Protein AF-A0A4Y8ZU10-F1 (afdb_monomer)

Solvent-accessible surface area (backbone atoms only — not comparable to full-atom values): 6124 Å² total; per-residue (Å²): 128,70,75,43,74,65,85,50,72,43,95,35,40,67,54,29,48,50,49,46,44,52,50,41,58,51,44,70,76,44,98,44,80,40,70,41,64,66,43,74,83,47,95,58,33,34,36,32,42,39,32,30,78,47,94,70,24,32,39,39,39,40,41,34,25,53,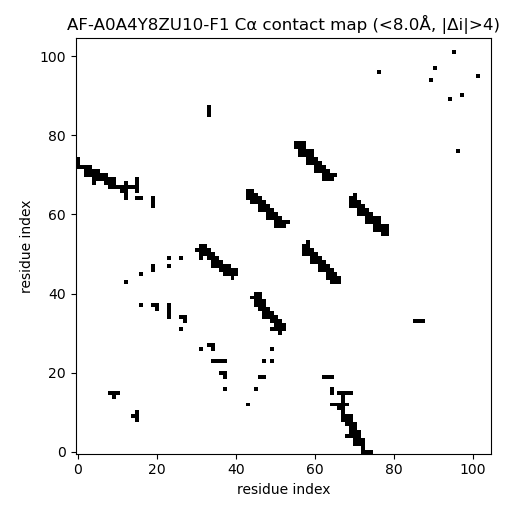37,29,37,38,28,32,39,68,51,77,47,74,62,57,102,84,64,78,79,93,46,86,66,37,69,81,75,69,50,62,82,79,42,85,71,76,74,75,137

Mean predicted aligned error: 8.64 Å

Radius of gyration: 14.02 Å; Cα contacts (8 Å, |Δi|>4): 178; chains: 1; bounding box: 38×26×36 Å

Organism: NCBI:txid2555898

Structure (mmCIF, N/CA/C/O backbone):
data_AF-A0A4Y8ZU10-F1
#
_entry.id   AF-A0A4Y8ZU10-F1
#
loop_
_atom_site.group_PDB
_atom_site.id
_atom_site.type_symbol
_atom_site.label_atom_id
_atom_site.label_alt_id
_atom_site.label_comp_id
_atom_site.label_asym_id
_atom_site.label_entity_id
_atom_site.label_seq_id
_atom_site.pdbx_PDB_ins_code
_atom_site.Cartn_x
_atom_site.Cartn_y
_atom_site.Cartn_z
_atom_site.occupancy
_atom_site.B_iso_or_equiv
_atom_site.auth_seq_id
_atom_site.auth_comp_id
_atom_site.auth_asym_id
_atom_site.auth_atom_id
_atom_site.pdbx_PDB_model_num
ATOM 1 N N . MET A 1 1 ? 3.852 13.232 -3.465 1.00 63.28 1 MET A N 1
ATOM 2 C CA . MET A 1 1 ? 2.393 13.367 -3.628 1.00 63.28 1 MET A CA 1
ATOM 3 C C . MET A 1 1 ? 1.761 13.111 -2.272 1.00 63.28 1 MET A C 1
ATOM 5 O O . MET A 1 1 ? 2.191 12.154 -1.622 1.00 63.28 1 MET A O 1
ATOM 9 N N . PRO A 1 2 ? 0.850 13.982 -1.812 1.00 80.06 2 PRO A N 1
ATOM 10 C CA . PRO A 1 2 ? 0.128 13.776 -0.560 1.00 80.06 2 PRO A CA 1
ATOM 11 C C . PRO A 1 2 ? -0.797 12.556 -0.661 1.00 80.06 2 PRO A C 1
ATOM 13 O O . PRO A 1 2 ? -1.109 12.106 -1.760 1.00 80.06 2 PRO A O 1
ATOM 16 N N . PHE A 1 3 ? -1.207 12.021 0.489 1.00 79.94 3 PHE A N 1
ATOM 17 C CA . PHE A 1 3 ? -2.305 11.060 0.553 1.00 79.94 3 PHE A CA 1
ATOM 18 C C . PHE A 1 3 ? -3.630 11.777 0.318 1.00 79.94 3 PHE A C 1
ATOM 20 O O . PHE A 1 3 ? -3.929 12.769 0.982 1.00 79.94 3 PHE A O 1
ATOM 27 N N . GLU A 1 4 ? -4.425 11.241 -0.594 1.00 87.12 4 GLU A N 1
ATOM 28 C CA . GLU A 1 4 ? -5.787 11.677 -0.854 1.00 87.12 4 GLU A CA 1
ATOM 29 C C . GLU A 1 4 ? -6.748 10.733 -0.130 1.00 87.12 4 GLU A C 1
ATOM 31 O O . GLU A 1 4 ? -6.591 9.508 -0.154 1.00 87.12 4 GLU A O 1
ATOM 36 N N . ALA A 1 5 ? -7.727 11.297 0.578 1.00 82.62 5 ALA A N 1
ATOM 37 C CA . ALA A 1 5 ? -8.745 10.497 1.243 1.00 82.62 5 ALA A CA 1
ATOM 38 C C . ALA A 1 5 ? -9.567 9.745 0.188 1.00 82.62 5 ALA A C 1
ATOM 40 O O . ALA A 1 5 ? -10.048 10.347 -0.767 1.00 82.62 5 ALA A O 1
ATOM 41 N N . SER A 1 6 ? -9.761 8.440 0.381 1.00 78.88 6 SER A N 1
ATOM 42 C CA . SER A 1 6 ? -10.517 7.603 -0.566 1.00 78.88 6 SER A CA 1
ATOM 43 C C . SER A 1 6 ? -12.034 7.836 -0.512 1.00 78.88 6 SER A C 1
ATOM 45 O O . SER A 1 6 ? -12.775 7.286 -1.318 1.00 78.88 6 SER A O 1
ATOM 47 N N . GLY A 1 7 ? -12.514 8.614 0.466 1.00 78.06 7 GLY A N 1
ATOM 48 C CA . GLY A 1 7 ? -13.935 8.716 0.807 1.00 78.06 7 GLY A CA 1
ATOM 49 C C . GLY A 1 7 ? -14.477 7.494 1.562 1.00 78.06 7 GLY A C 1
ATOM 50 O O . GLY A 1 7 ? -15.567 7.577 2.122 1.00 78.06 7 GLY A O 1
ATOM 51 N N . GLU A 1 8 ? -13.719 6.393 1.638 1.00 86.81 8 GLU A N 1
ATOM 52 C CA . GLU A 1 8 ? -14.062 5.200 2.414 1.00 86.81 8 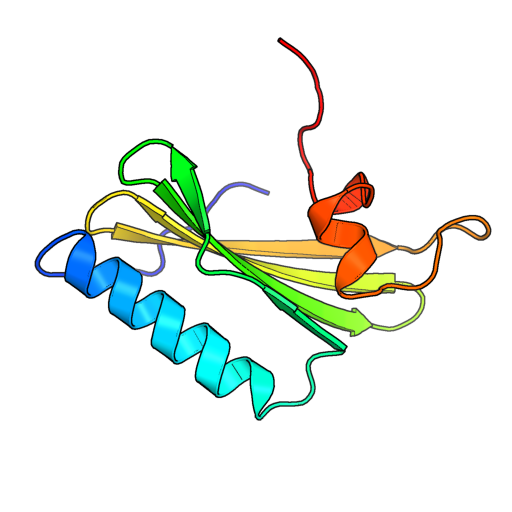GLU A CA 1
ATOM 53 C C . GLU A 1 8 ? -13.589 5.331 3.874 1.00 86.81 8 GLU A C 1
ATOM 55 O O . GLU A 1 8 ? -12.433 5.659 4.169 1.00 86.81 8 GLU A O 1
ATOM 60 N N . SER A 1 9 ? -14.494 5.019 4.803 1.00 90.19 9 SER A N 1
ATOM 61 C CA . SER A 1 9 ? -14.215 4.858 6.231 1.00 90.19 9 SER A CA 1
ATOM 62 C C . SER A 1 9 ? -14.802 3.545 6.733 1.00 90.19 9 SER A C 1
ATOM 64 O O . SER A 1 9 ? -15.886 3.144 6.306 1.00 90.19 9 SER A O 1
ATOM 66 N N . PHE A 1 10 ? -14.110 2.909 7.667 1.00 94.38 10 PHE A N 1
ATOM 67 C CA . PHE A 1 10 ? -14.468 1.610 8.223 1.00 94.38 10 PHE A CA 1
ATOM 68 C C . PHE A 1 10 ? -14.954 1.749 9.670 1.00 94.38 10 PHE A C 1
ATOM 70 O O . PHE A 1 10 ? -14.880 2.822 10.262 1.00 94.38 10 PHE A O 1
ATOM 77 N N . ALA A 1 11 ? -15.488 0.667 10.239 1.00 93.81 11 ALA A N 1
ATOM 78 C CA . ALA A 1 11 ? -15.948 0.666 11.629 1.00 93.81 11 ALA A CA 1
ATOM 79 C C . ALA A 1 11 ? -14.787 0.798 12.633 1.00 93.81 11 ALA A C 1
ATOM 81 O O . ALA A 1 11 ? -14.946 1.406 13.687 1.00 93.81 11 ALA A O 1
ATOM 82 N N . ASP A 1 12 ? -13.630 0.228 12.296 1.00 92.81 12 ASP A N 1
ATOM 83 C CA . ASP A 1 12 ? -12.415 0.247 13.102 1.00 92.81 12 ASP A CA 1
ATOM 84 C C . ASP A 1 12 ? -11.171 -0.015 12.227 1.00 92.81 12 ASP A C 1
ATOM 86 O O . ASP A 1 12 ? -11.249 -0.213 11.005 1.00 92.81 12 ASP A O 1
ATOM 90 N N . SER A 1 13 ? -9.997 -0.015 12.862 1.00 90.81 13 SER A N 1
ATOM 91 C CA . SER A 1 13 ? -8.720 -0.282 12.199 1.00 90.81 13 SER A CA 1
ATOM 92 C C . SER A 1 13 ? -8.587 -1.715 11.681 1.00 90.81 13 SER A C 1
ATOM 94 O O . SER A 1 13 ? -7.923 -1.936 10.665 1.00 90.81 13 SER A O 1
ATOM 96 N N . ALA A 1 14 ? -9.234 -2.694 12.320 1.00 93.31 14 ALA A N 1
ATOM 97 C CA . ALA A 1 14 ? -9.206 -4.084 11.880 1.00 93.31 14 ALA A CA 1
ATOM 98 C C . ALA A 1 14 ? -9.996 -4.262 10.576 1.00 93.31 14 ALA A C 1
ATOM 100 O O . ALA A 1 14 ? -9.517 -4.925 9.654 1.00 93.31 14 ALA A O 1
ATOM 101 N N . ALA A 1 15 ? -11.152 -3.610 10.456 1.00 95.44 15 ALA A N 1
ATOM 102 C CA . ALA A 1 15 ? -11.964 -3.579 9.248 1.00 95.44 15 ALA A CA 1
ATOM 103 C C . ALA A 1 15 ? -11.242 -2.861 8.096 1.00 95.44 15 ALA A C 1
ATOM 105 O O . ALA A 1 15 ? -11.213 -3.381 6.978 1.00 95.44 15 ALA A O 1
ATOM 106 N N . CYS A 1 16 ? -10.582 -1.727 8.366 1.00 95.31 16 CYS A N 1
ATOM 107 C CA . CYS A 1 16 ? -9.760 -1.058 7.354 1.00 95.31 16 CYS A CA 1
ATOM 108 C C . CYS A 1 16 ? -8.600 -1.963 6.902 1.00 95.31 16 CYS A C 1
ATOM 110 O O . CYS A 1 16 ? -8.381 -2.176 5.708 1.00 95.31 16 CYS A O 1
ATOM 112 N N . ARG A 1 17 ? -7.892 -2.598 7.842 1.00 94.44 17 ARG A N 1
ATOM 113 C CA . ARG A 1 17 ? -6.821 -3.548 7.514 1.00 94.44 17 ARG A CA 1
ATOM 114 C C . ARG A 1 17 ? -7.331 -4.728 6.684 1.00 94.44 17 ARG A C 1
ATOM 116 O O . ARG A 1 17 ? -6.661 -5.121 5.731 1.00 94.44 17 ARG A O 1
ATOM 123 N N . ALA A 1 18 ? -8.500 -5.280 7.005 1.00 95.19 18 ALA A N 1
ATOM 124 C CA . ALA A 1 18 ? -9.113 -6.352 6.225 1.00 95.19 18 ALA A CA 1
ATOM 125 C C . ALA A 1 18 ? -9.390 -5.913 4.776 1.00 95.19 18 ALA A C 1
ATOM 127 O O . ALA A 1 18 ? -9.124 -6.680 3.850 1.00 95.19 18 ALA A O 1
ATOM 128 N N . ARG A 1 19 ? -9.809 -4.657 4.557 1.00 95.56 19 ARG A N 1
ATOM 129 C CA . ARG A 1 19 ? -9.936 -4.089 3.207 1.00 95.56 19 ARG A CA 1
ATOM 130 C C . ARG A 1 19 ? -8.611 -4.123 2.448 1.00 95.56 19 ARG A C 1
ATOM 132 O O . ARG A 1 19 ? -8.601 -4.549 1.293 1.00 95.56 19 ARG A O 1
ATOM 139 N N . LEU A 1 20 ? -7.508 -3.721 3.084 1.00 94.50 20 LEU A N 1
ATOM 140 C CA . LEU A 1 20 ? -6.176 -3.771 2.468 1.00 94.50 20 LEU A CA 1
ATOM 141 C C . LEU A 1 20 ? -5.744 -5.206 2.132 1.00 94.50 20 LEU A C 1
ATOM 143 O O . LEU A 1 20 ? -5.176 -5.431 1.066 1.00 94.50 20 LEU A O 1
ATOM 147 N N . VAL A 1 21 ? -6.055 -6.187 2.991 1.00 94.69 21 VAL A N 1
ATOM 148 C CA . VAL A 1 21 ? -5.817 -7.615 2.694 1.00 94.69 21 VAL A CA 1
ATOM 149 C C . VAL A 1 21 ? -6.568 -8.031 1.428 1.00 94.69 21 VAL A C 1
ATOM 151 O O . VAL A 1 21 ? -5.981 -8.655 0.545 1.00 94.69 21 VAL A O 1
ATOM 154 N N . THR A 1 22 ? -7.846 -7.662 1.307 1.00 94.75 22 THR A N 1
ATOM 155 C CA . THR A 1 22 ? -8.643 -7.958 0.109 1.00 94.75 22 THR A CA 1
ATOM 156 C C . THR A 1 22 ? -8.074 -7.282 -1.137 1.00 94.75 22 THR A C 1
ATOM 158 O O . THR A 1 22 ? -8.009 -7.918 -2.185 1.00 94.75 22 THR A O 1
ATOM 161 N N . MET A 1 23 ? -7.628 -6.025 -1.036 1.00 94.19 23 MET A N 1
ATOM 162 C CA . MET A 1 23 ? -6.988 -5.314 -2.151 1.00 94.19 23 MET A CA 1
ATOM 163 C C . MET A 1 23 ? -5.714 -6.020 -2.619 1.00 94.19 23 MET A C 1
ATOM 165 O O . MET A 1 23 ? -5.543 -6.226 -3.815 1.00 94.19 23 MET A O 1
ATOM 169 N N . VAL A 1 24 ? -4.855 -6.453 -1.693 1.00 91.75 24 VAL A N 1
ATOM 170 C CA . VAL A 1 24 ? -3.636 -7.206 -2.025 1.00 91.75 24 VAL A CA 1
ATOM 171 C C . VAL A 1 24 ? -3.963 -8.540 -2.686 1.00 91.75 24 VAL A C 1
ATOM 173 O O . VAL A 1 24 ? -3.343 -8.896 -3.685 1.00 91.75 24 VAL A O 1
ATOM 176 N N . ALA A 1 25 ? -4.934 -9.284 -2.151 1.00 90.44 25 ALA A N 1
ATOM 177 C CA . ALA A 1 25 ? -5.342 -10.561 -2.728 1.00 90.44 25 ALA A CA 1
ATOM 178 C C . ALA A 1 25 ? -5.886 -10.394 -4.156 1.00 90.44 25 ALA A C 1
ATOM 180 O O . ALA A 1 25 ? -5.514 -11.167 -5.035 1.00 90.44 25 ALA A O 1
ATOM 181 N N . ALA A 1 26 ? -6.707 -9.365 -4.393 1.00 90.25 26 ALA A N 1
ATOM 182 C CA . ALA A 1 26 ? -7.215 -9.037 -5.721 1.00 90.25 26 ALA A CA 1
ATOM 183 C C . ALA A 1 26 ? -6.082 -8.625 -6.674 1.00 90.25 26 ALA A C 1
ATOM 185 O O . ALA A 1 26 ? -5.957 -9.197 -7.752 1.00 90.25 26 ALA A O 1
ATOM 186 N N . ALA A 1 27 ? -5.199 -7.719 -6.245 1.00 88.00 27 ALA A N 1
ATOM 187 C CA . ALA A 1 27 ? -4.093 -7.230 -7.062 1.00 88.00 27 ALA A CA 1
ATOM 188 C C . ALA A 1 27 ? -3.107 -8.344 -7.456 1.00 88.00 27 ALA A C 1
ATOM 190 O O . ALA A 1 27 ? -2.570 -8.327 -8.557 1.00 88.00 27 ALA A O 1
ATOM 191 N N . ARG A 1 28 ? -2.903 -9.360 -6.608 1.00 83.62 28 ARG A N 1
ATOM 192 C CA . ARG A 1 28 ? -2.092 -10.543 -6.958 1.00 83.62 28 ARG A CA 1
ATOM 193 C C . ARG A 1 28 ? -2.728 -11.437 -8.026 1.00 83.62 28 ARG A C 1
ATOM 195 O O . ARG A 1 28 ? -2.021 -12.223 -8.644 1.00 83.62 28 ARG A O 1
ATOM 202 N N . GLY A 1 29 ? -4.044 -11.349 -8.215 1.00 81.44 29 GLY A N 1
ATOM 203 C CA . GLY A 1 29 ? -4.758 -11.993 -9.319 1.00 81.44 29 GLY A CA 1
ATOM 204 C C . GLY A 1 29 ? -4.830 -11.136 -10.588 1.00 81.44 29 GLY A C 1
ATOM 205 O O . GLY A 1 29 ? -5.383 -11.588 -11.588 1.00 81.44 29 GLY A O 1
ATOM 206 N N . GLU A 1 30 ? -4.300 -9.911 -10.555 1.00 82.31 30 GLU A N 1
ATOM 207 C CA . GLU A 1 30 ? -4.283 -8.962 -11.670 1.00 82.31 30 GLU A CA 1
ATOM 208 C C . GLU A 1 30 ? -2.877 -8.824 -12.285 1.00 82.31 30 GLU A C 1
ATOM 210 O O . GLU A 1 30 ? -1.893 -9.360 -11.783 1.00 82.31 30 GLU A O 1
ATOM 215 N N . ALA A 1 31 ? -2.775 -8.064 -13.382 1.00 78.69 31 ALA A N 1
ATOM 216 C CA . ALA A 1 31 ? -1.515 -7.720 -14.044 1.00 78.69 31 ALA A CA 1
ATOM 217 C C . ALA A 1 31 ? -0.745 -6.623 -13.278 1.00 78.69 31 ALA A C 1
ATOM 219 O O . ALA A 1 31 ? -0.602 -5.496 -13.755 1.00 78.69 31 ALA A O 1
ATOM 220 N N . PHE A 1 32 ? -0.310 -6.927 -12.056 1.00 82.19 32 PHE A N 1
ATOM 221 C CA . PHE A 1 32 ? 0.696 -6.143 -11.343 1.00 82.19 32 PHE A CA 1
ATOM 222 C C . PHE A 1 32 ? 2.027 -6.884 -11.357 1.00 82.19 32 PHE A C 1
ATOM 224 O O . PHE A 1 32 ? 2.074 -8.077 -11.068 1.00 82.19 32 PHE A O 1
ATOM 231 N N . ASP A 1 33 ? 3.106 -6.160 -11.630 1.00 82.69 33 ASP A N 1
ATOM 232 C CA . ASP A 1 33 ? 4.467 -6.694 -11.558 1.00 82.69 33 ASP A CA 1
ATOM 233 C C . ASP A 1 33 ? 4.877 -6.948 -10.106 1.00 82.69 33 ASP A C 1
ATOM 235 O O . ASP A 1 33 ? 5.653 -7.860 -9.823 1.00 82.69 33 ASP A O 1
ATOM 239 N N . ALA A 1 34 ? 4.296 -6.190 -9.166 1.00 83.50 34 ALA A N 1
ATOM 240 C CA . ALA A 1 34 ? 4.419 -6.489 -7.751 1.00 83.50 34 ALA A CA 1
ATOM 241 C C . ALA A 1 34 ? 3.307 -5.935 -6.871 1.00 83.50 34 ALA A C 1
ATOM 243 O O . ALA A 1 34 ? 2.728 -4.878 -7.125 1.00 83.50 34 ALA A O 1
ATOM 244 N N . VAL A 1 35 ? 3.053 -6.649 -5.775 1.00 86.38 35 VAL A N 1
ATOM 245 C CA . VAL A 1 35 ? 2.050 -6.294 -4.771 1.00 86.38 35 VAL A CA 1
ATOM 246 C C . VAL A 1 35 ? 2.560 -6.632 -3.379 1.00 86.38 35 VAL A C 1
ATOM 248 O O . VAL A 1 35 ? 2.955 -7.767 -3.101 1.00 86.38 35 VAL A O 1
ATOM 251 N N . GLU A 1 36 ? 2.448 -5.669 -2.474 1.00 84.62 36 GLU A N 1
ATOM 252 C CA . GLU A 1 36 ? 3.044 -5.720 -1.151 1.00 84.62 36 GLU A CA 1
ATOM 253 C C . GLU A 1 36 ? 2.101 -5.356 -0.020 1.00 84.62 36 GLU A C 1
ATOM 255 O O . GLU A 1 36 ? 1.170 -4.568 -0.179 1.00 84.62 36 GLU A O 1
ATOM 260 N N . GLY A 1 37 ? 2.437 -5.866 1.164 1.00 85.31 37 GLY A N 1
ATOM 261 C CA . GLY A 1 37 ? 1.671 -5.664 2.381 1.00 85.31 37 GLY A CA 1
ATOM 262 C C . GLY A 1 37 ? 0.453 -6.588 2.476 1.00 85.31 37 GLY A C 1
ATOM 263 O O . GLY A 1 37 ? 0.399 -7.620 1.801 1.00 85.31 37 GLY A O 1
ATOM 264 N N . PRO A 1 38 ? -0.515 -6.254 3.344 1.00 89.25 38 PRO A N 1
ATOM 265 C CA . PRO A 1 38 ? -0.468 -5.126 4.275 1.00 89.25 38 PRO A CA 1
ATOM 266 C C . PRO A 1 38 ? 0.628 -5.283 5.332 1.00 89.25 38 PRO A C 1
ATOM 268 O O . PRO A 1 38 ? 0.740 -6.336 5.958 1.00 89.25 38 PRO A O 1
ATOM 271 N N . TYR A 1 39 ? 1.408 -4.227 5.553 1.00 84.94 39 TYR A N 1
ATOM 272 C CA . TYR A 1 39 ? 2.399 -4.146 6.627 1.00 84.94 39 TYR A CA 1
ATOM 273 C C . TYR A 1 39 ? 2.158 -2.912 7.495 1.00 84.94 39 TYR A C 1
ATOM 275 O O . TYR A 1 39 ? 1.671 -1.886 7.023 1.00 84.94 39 TYR A O 1
ATOM 283 N N . GLU A 1 40 ? 2.468 -3.032 8.781 1.00 83.31 40 GLU A N 1
ATOM 284 C CA . GLU A 1 40 ? 2.279 -1.973 9.769 1.00 83.31 40 GLU A CA 1
ATOM 285 C C . GLU A 1 40 ? 3.567 -1.154 9.890 1.00 83.31 40 GLU A C 1
ATOM 287 O O . GLU A 1 40 ? 4.628 -1.706 10.175 1.00 83.31 40 GLU A O 1
ATOM 292 N N . VAL A 1 41 ? 3.486 0.152 9.626 1.00 79.12 41 VAL A N 1
ATOM 293 C CA . VAL A 1 41 ? 4.638 1.072 9.708 1.00 79.12 41 VAL A CA 1
ATOM 294 C C . VAL A 1 41 ? 4.700 1.802 11.051 1.00 79.12 41 VAL A C 1
ATOM 296 O O . VAL A 1 41 ? 5.772 2.206 11.490 1.00 79.12 41 VAL A O 1
ATOM 299 N N . ALA A 1 42 ? 3.552 1.955 11.708 1.00 80.38 42 ALA A N 1
ATOM 300 C CA . ALA A 1 42 ? 3.382 2.436 13.073 1.00 80.38 42 ALA A CA 1
ATOM 301 C C . ALA A 1 42 ? 2.050 1.893 13.611 1.00 80.38 42 ALA A C 1
ATOM 303 O O . ALA A 1 42 ? 1.220 1.444 12.825 1.00 80.38 42 ALA A O 1
ATOM 304 N N . ALA A 1 43 ? 1.824 1.961 14.926 1.00 80.56 43 ALA A N 1
ATOM 305 C CA . ALA A 1 43 ? 0.594 1.457 15.540 1.00 80.56 43 ALA A CA 1
ATOM 306 C C . ALA A 1 43 ? -0.662 2.052 14.870 1.00 80.56 43 ALA A C 1
ATOM 308 O O . ALA A 1 43 ? -0.911 3.255 14.959 1.00 80.56 43 ALA A O 1
ATOM 309 N N . GLY A 1 44 ? -1.442 1.209 14.187 1.00 78.69 44 GLY A N 1
ATOM 310 C CA . GLY A 1 44 ? -2.647 1.631 13.460 1.00 78.69 44 GLY A CA 1
ATOM 311 C C . GLY A 1 44 ? -2.404 2.351 12.122 1.00 78.69 44 GLY A C 1
ATOM 312 O O . GLY A 1 44 ? -3.365 2.843 11.532 1.00 78.69 44 GLY A O 1
ATOM 313 N N . ASP A 1 45 ? -1.164 2.402 11.628 1.00 87.06 45 ASP A N 1
ATOM 314 C CA . ASP A 1 45 ? -0.795 2.846 10.277 1.00 87.06 45 ASP A CA 1
ATOM 315 C C . ASP A 1 45 ? -0.348 1.631 9.458 1.00 87.06 45 ASP A C 1
ATOM 317 O O . ASP A 1 45 ? 0.762 1.116 9.618 1.00 87.06 45 ASP A O 1
ATOM 321 N N . VAL A 1 46 ? -1.237 1.157 8.588 1.00 90.12 46 VAL A N 1
ATOM 322 C CA . VAL A 1 46 ? -1.029 -0.044 7.773 1.00 90.12 46 VAL A CA 1
ATOM 323 C C . VAL A 1 46 ? -1.072 0.326 6.303 1.00 90.12 46 VAL A C 1
ATOM 325 O O . VAL A 1 46 ? -1.971 1.049 5.872 1.00 90.12 46 VAL A O 1
ATOM 328 N N . ARG A 1 47 ? -0.125 -0.190 5.518 1.00 92.44 47 ARG A N 1
ATOM 329 C CA . ARG A 1 47 ? 0.037 0.187 4.111 1.00 92.44 47 ARG A CA 1
ATOM 330 C C . ARG A 1 47 ? 0.204 -1.006 3.1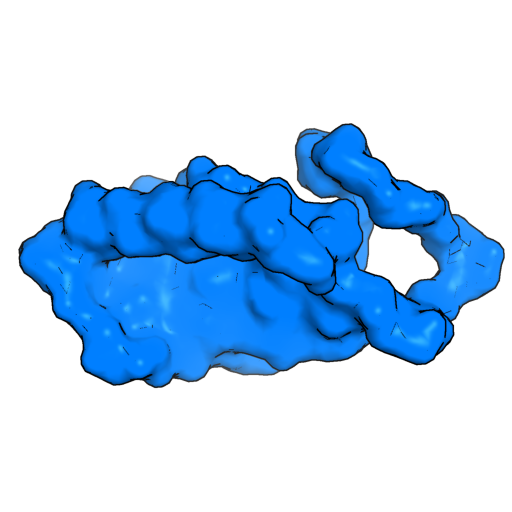90 1.00 92.44 47 ARG A C 1
ATOM 332 O O . ARG A 1 47 ? 0.675 -2.065 3.605 1.00 92.44 47 ARG A O 1
ATOM 339 N N . ILE A 1 48 ? -0.172 -0.801 1.934 1.00 91.56 48 ILE A N 1
ATOM 340 C CA . ILE A 1 48 ? 0.084 -1.705 0.811 1.00 91.56 48 ILE A CA 1
ATOM 341 C C . ILE A 1 48 ? 0.682 -0.910 -0.342 1.00 91.56 48 ILE A C 1
ATOM 343 O O . ILE A 1 48 ? 0.374 0.273 -0.503 1.00 91.56 48 ILE A O 1
ATOM 347 N N . HIS A 1 49 ? 1.490 -1.578 -1.157 1.00 90.19 49 HIS A N 1
ATOM 348 C CA . HIS A 1 49 ? 2.027 -1.022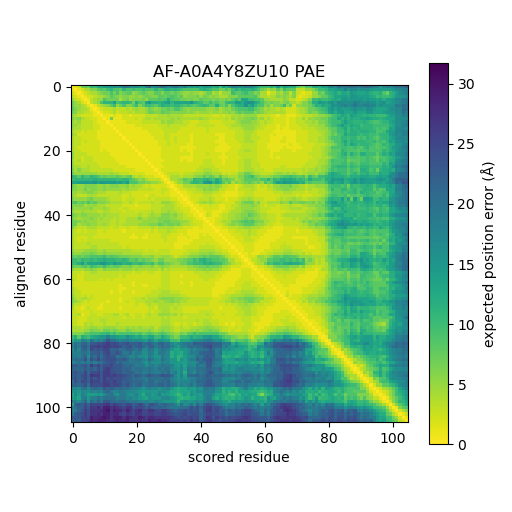 -2.394 1.00 90.19 49 HIS A CA 1
ATOM 349 C C . HIS A 1 49 ? 1.688 -1.943 -3.553 1.00 90.19 49 HIS A C 1
ATOM 351 O O . HIS A 1 49 ? 1.746 -3.162 -3.432 1.00 90.19 49 HIS A O 1
ATOM 357 N N . MET A 1 50 ? 1.317 -1.356 -4.677 1.00 90.50 50 MET A N 1
ATOM 358 C CA . MET A 1 50 ? 1.031 -2.062 -5.914 1.00 90.50 50 MET A CA 1
ATOM 359 C C . MET A 1 50 ? 1.810 -1.379 -7.027 1.00 90.50 50 MET A C 1
ATOM 361 O O . MET A 1 50 ? 1.713 -0.160 -7.190 1.00 90.50 50 MET A O 1
ATOM 365 N N . VAL A 1 51 ? 2.589 -2.153 -7.770 1.00 87.94 51 VAL A N 1
ATOM 366 C CA . VAL A 1 51 ? 3.526 -1.659 -8.775 1.00 87.94 51 VAL A CA 1
ATOM 367 C C . VAL A 1 51 ? 3.192 -2.279 -10.121 1.00 87.94 51 VAL A C 1
ATOM 369 O O . VAL A 1 51 ? 2.984 -3.489 -10.220 1.00 87.94 51 VAL A O 1
ATOM 372 N N . ARG A 1 52 ? 3.125 -1.434 -11.149 1.00 87.75 52 ARG A N 1
ATOM 373 C CA . ARG A 1 52 ? 3.031 -1.840 -12.553 1.00 87.75 52 ARG A CA 1
ATOM 374 C C . ARG A 1 52 ? 4.185 -1.231 -13.334 1.00 87.75 52 ARG A C 1
ATOM 376 O O . ARG A 1 52 ? 4.462 -0.050 -13.151 1.00 87.75 52 ARG A O 1
ATOM 383 N N . ALA A 1 53 ? 4.829 -1.989 -14.203 1.00 83.19 53 ALA A N 1
ATOM 384 C CA . ALA A 1 53 ? 5.753 -1.475 -15.194 1.00 83.19 53 ALA A CA 1
ATOM 385 C C . ALA A 1 53 ? 4.972 -0.603 -16.189 1.00 83.19 53 ALA A C 1
ATOM 387 O O . ALA A 1 53 ? 3.932 -0.999 -16.717 1.00 83.19 53 ALA A O 1
ATOM 388 N N . GLU A 1 54 ? 5.454 0.615 -16.424 1.00 81.44 54 GLU A N 1
ATOM 389 C CA . GLU A 1 54 ? 4.843 1.565 -17.352 1.00 81.44 54 GLU A CA 1
ATOM 390 C C . GLU A 1 54 ? 5.947 2.289 -18.130 1.00 81.44 54 GLU A C 1
ATOM 392 O O . GLU A 1 54 ? 6.702 3.091 -17.577 1.00 81.44 54 GLU A O 1
ATOM 397 N N . GLY A 1 55 ? 6.051 1.999 -19.430 1.00 82.62 55 GLY A N 1
ATOM 398 C CA . GLY A 1 55 ? 7.082 2.576 -20.293 1.00 82.62 55 GLY A CA 1
ATOM 399 C C . GLY A 1 55 ? 8.497 2.268 -19.793 1.00 82.62 55 GLY A C 1
ATOM 400 O O . GLY A 1 55 ? 8.864 1.108 -19.648 1.00 82.62 55 GLY A O 1
ATOM 401 N N . ALA A 1 56 ? 9.283 3.318 -19.538 1.00 77.81 56 ALA A N 1
ATOM 402 C CA . ALA A 1 56 ? 10.653 3.231 -19.017 1.00 77.81 56 ALA A CA 1
ATOM 403 C C . ALA A 1 56 ? 10.716 3.259 -17.474 1.00 77.81 56 ALA A C 1
ATOM 405 O O . ALA A 1 56 ? 11.710 3.684 -16.891 1.00 77.81 56 ALA A O 1
ATOM 406 N N . GLY A 1 57 ? 9.634 2.902 -16.788 1.00 84.38 57 GLY A N 1
ATOM 407 C CA . GLY A 1 57 ? 9.541 3.049 -15.345 1.00 84.38 57 GLY A CA 1
ATOM 408 C C . GLY A 1 57 ? 8.445 2.207 -14.715 1.00 84.38 57 GLY A C 1
ATOM 409 O O . GLY A 1 57 ? 8.015 1.190 -15.252 1.00 84.38 57 GLY A O 1
ATOM 410 N N . HIS A 1 58 ? 7.976 2.667 -13.563 1.00 85.94 58 HIS A N 1
ATOM 411 C CA . HIS A 1 58 ? 6.958 2.023 -12.758 1.00 85.94 58 HIS A CA 1
ATOM 412 C C . HIS A 1 58 ? 5.873 3.016 -12.356 1.00 85.94 58 HIS A C 1
ATOM 414 O O . HIS A 1 58 ? 6.155 4.135 -11.924 1.00 85.94 58 HIS A O 1
ATOM 420 N N . ARG A 1 59 ? 4.621 2.578 -12.408 1.00 88.44 59 ARG A N 1
ATOM 421 C CA . ARG A 1 59 ? 3.501 3.208 -11.725 1.00 88.44 59 ARG A CA 1
ATOM 422 C C . ARG A 1 59 ? 3.309 2.546 -10.373 1.00 88.44 59 ARG A C 1
ATOM 424 O O . ARG A 1 59 ? 3.039 1.351 -10.290 1.00 88.44 59 ARG A O 1
ATOM 431 N N . ILE A 1 60 ? 3.407 3.339 -9.314 1.00 88.62 60 ILE A N 1
ATOM 432 C CA . ILE A 1 60 ? 3.273 2.873 -7.937 1.00 88.62 60 ILE A CA 1
ATOM 433 C C . ILE A 1 60 ? 1.977 3.435 -7.365 1.00 88.62 60 ILE A C 1
ATOM 435 O O . ILE A 1 60 ? 1.671 4.626 -7.489 1.00 88.62 60 ILE A O 1
ATOM 439 N N . THR A 1 61 ? 1.196 2.563 -6.745 1.00 91.19 61 THR A N 1
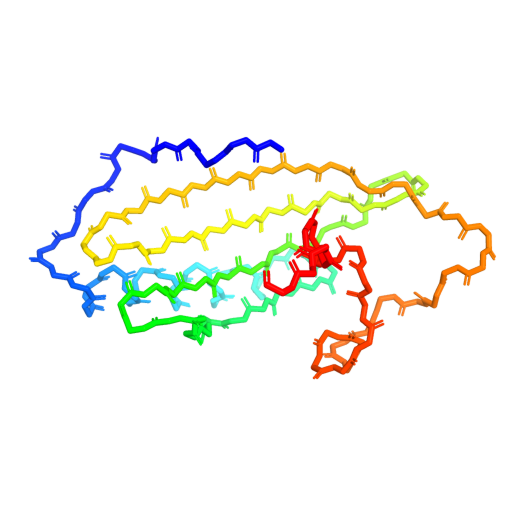ATOM 440 C CA . THR A 1 61 ? -0.015 2.910 -6.006 1.00 91.19 61 THR A CA 1
ATOM 441 C C . THR A 1 61 ? 0.159 2.459 -4.569 1.00 91.19 61 THR A C 1
ATOM 443 O O . THR A 1 61 ? 0.351 1.275 -4.310 1.00 91.19 61 THR A O 1
ATOM 446 N N . GLU A 1 62 ? 0.072 3.398 -3.635 1.00 92.19 62 GLU A N 1
ATOM 447 C CA . GLU A 1 62 ? 0.102 3.128 -2.200 1.00 92.19 62 GLU A CA 1
ATOM 448 C C . GLU A 1 62 ? -1.296 3.362 -1.631 1.00 92.19 62 GLU A C 1
ATOM 450 O O . GLU A 1 62 ? -1.913 4.398 -1.893 1.00 92.19 62 GLU A O 1
ATOM 455 N N . GLN A 1 63 ? -1.792 2.407 -0.848 1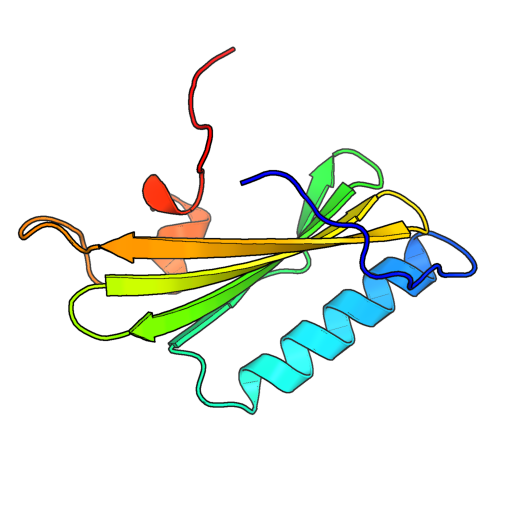.00 94.31 63 GLN A N 1
ATOM 456 C CA . GLN A 1 63 ? -3.007 2.574 -0.049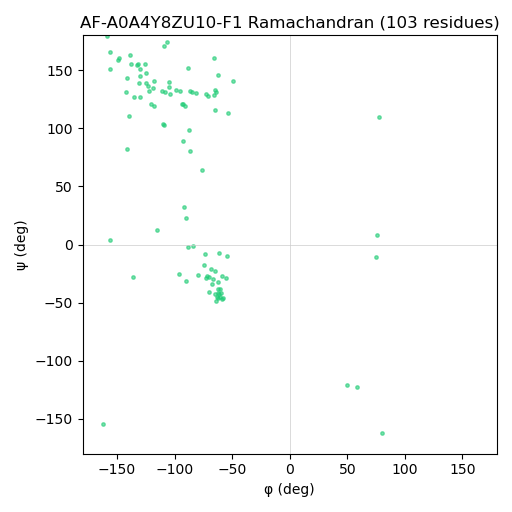 1.00 94.31 63 GLN A CA 1
ATOM 457 C C . GLN A 1 63 ? -2.644 2.435 1.425 1.00 94.31 63 GLN A C 1
ATOM 459 O O . GLN A 1 63 ? -1.817 1.602 1.799 1.00 94.31 63 GLN A O 1
ATOM 464 N N . ARG A 1 64 ? -3.264 3.263 2.260 1.00 93.56 64 ARG A N 1
ATOM 465 C CA . ARG A 1 64 ? -2.973 3.401 3.682 1.00 93.56 64 ARG A CA 1
ATOM 466 C C . ARG A 1 64 ? -4.259 3.435 4.481 1.00 93.56 64 ARG A C 1
ATOM 468 O O . ARG A 1 64 ? -5.108 4.299 4.261 1.00 93.56 64 ARG A O 1
ATOM 475 N N . CYS A 1 65 ? -4.329 2.556 5.466 1.00 94.25 65 CYS A N 1
ATOM 476 C CA . CYS A 1 65 ? -5.245 2.676 6.583 1.00 94.25 65 CYS A CA 1
ATOM 477 C C . CYS A 1 65 ? -4.552 3.430 7.708 1.00 94.25 65 CYS A C 1
ATOM 479 O O . CYS A 1 65 ? -3.528 2.973 8.216 1.00 94.25 65 CYS A O 1
ATOM 481 N N . LEU A 1 66 ? -5.118 4.570 8.092 1.00 91.38 66 LEU A N 1
ATOM 482 C CA . LEU A 1 66 ? -4.778 5.254 9.332 1.00 91.38 66 LEU A CA 1
ATOM 483 C C . LEU A 1 66 ? -5.974 5.124 10.270 1.00 91.38 66 LEU A C 1
ATOM 485 O O . LEU A 1 66 ? -6.996 5.784 10.071 1.00 91.38 66 LEU A O 1
ATOM 489 N N . ALA A 1 67 ? -5.840 4.234 11.252 1.00 89.38 67 ALA A N 1
ATOM 490 C CA . ALA A 1 67 ? -6.954 3.714 12.030 1.00 89.38 67 ALA A CA 1
ATOM 491 C C . ALA A 1 67 ? -8.083 3.225 11.097 1.00 89.38 67 ALA A C 1
ATOM 493 O O . ALA A 1 67 ? -7.851 2.356 10.256 1.00 89.38 67 ALA A O 1
ATOM 494 N N . GLU A 1 68 ? -9.287 3.774 11.215 1.00 92.56 68 GLU A N 1
ATOM 495 C CA . GLU A 1 68 ? -10.457 3.399 10.424 1.00 92.56 68 GLU A CA 1
ATOM 496 C C . GLU A 1 68 ? -10.555 4.083 9.047 1.00 92.56 68 GLU A C 1
ATOM 498 O O . GLU A 1 68 ? -11.505 3.837 8.302 1.00 92.56 68 GLU A O 1
ATOM 503 N N . LYS A 1 69 ? -9.610 4.959 8.687 1.00 94.38 69 LYS A N 1
ATOM 504 C CA . LYS A 1 69 ? -9.687 5.781 7.468 1.00 94.38 69 LYS A CA 1
ATOM 505 C C . LYS A 1 69 ? -8.769 5.262 6.374 1.00 94.38 69 LYS A C 1
ATOM 507 O O . LYS A 1 69 ? -7.568 5.115 6.598 1.00 94.38 69 LYS A O 1
ATOM 512 N N . LEU A 1 70 ? -9.316 5.084 5.172 1.00 95.12 70 LEU A N 1
ATOM 513 C CA . LEU A 1 70 ? -8.547 4.708 3.991 1.00 95.12 70 LEU A CA 1
ATOM 514 C C . LEU A 1 70 ? -8.165 5.942 3.169 1.00 95.12 70 LEU A C 1
ATOM 516 O O . LEU A 1 70 ? -8.988 6.797 2.832 1.00 95.12 70 LEU A O 1
ATOM 520 N N . SER A 1 71 ? -6.898 6.004 2.800 1.00 94.19 71 SER A N 1
ATOM 521 C CA . SER A 1 71 ? -6.342 7.019 1.912 1.00 94.19 71 SER A CA 1
ATOM 522 C C . SER A 1 71 ? -5.375 6.371 0.937 1.00 94.19 71 SER A C 1
ATOM 524 O O . SER A 1 71 ? -4.805 5.322 1.231 1.00 94.19 71 SER A O 1
ATOM 526 N N . GLY A 1 72 ? -5.168 7.000 -0.211 1.00 93.00 72 GLY A N 1
ATOM 527 C CA . GLY A 1 72 ? -4.263 6.491 -1.228 1.00 93.00 72 GLY A CA 1
ATOM 528 C C . GLY A 1 72 ? -3.439 7.593 -1.860 1.00 93.00 72 GLY A C 1
ATOM 529 O O . GLY A 1 72 ? -3.752 8.776 -1.755 1.00 93.00 72 GLY A O 1
ATOM 530 N N . ARG A 1 73 ? -2.362 7.203 -2.526 1.00 92.50 73 ARG A N 1
ATOM 531 C CA . ARG A 1 73 ? -1.625 8.076 -3.435 1.00 92.50 73 ARG A CA 1
ATOM 532 C C . ARG A 1 73 ? -1.004 7.251 -4.541 1.00 92.50 73 ARG A C 1
ATOM 534 O O . ARG A 1 73 ? -0.789 6.049 -4.400 1.00 92.50 73 ARG A O 1
ATOM 541 N N . SER A 1 74 ? -0.685 7.911 -5.642 1.00 89.44 74 SER A N 1
ATOM 542 C CA . SER A 1 74 ? -0.039 7.256 -6.767 1.00 89.44 74 SER A CA 1
ATOM 543 C C . SER A 1 74 ? 0.999 8.170 -7.400 1.00 89.44 74 SER A C 1
ATOM 545 O O . SER A 1 74 ? 0.835 9.392 -7.439 1.00 89.44 74 SER A O 1
ATOM 547 N N . TRP A 1 75 ? 2.105 7.586 -7.842 1.00 88.38 75 TRP A N 1
ATOM 548 C CA . TRP A 1 75 ? 3.184 8.296 -8.515 1.00 88.38 75 TRP A CA 1
ATOM 549 C C . TRP A 1 75 ? 3.857 7.388 -9.537 1.00 88.38 75 TRP A C 1
ATOM 551 O O . TRP A 1 75 ? 3.730 6.167 -9.478 1.00 88.38 75 TRP A O 1
ATOM 561 N N . SER A 1 76 ? 4.567 8.002 -10.476 1.00 87.19 76 SER A N 1
ATOM 562 C CA . SER A 1 76 ? 5.404 7.285 -11.432 1.00 87.19 76 SER A CA 1
ATOM 563 C C . SER A 1 76 ? 6.874 7.452 -11.040 1.00 87.19 76 SER A C 1
ATOM 565 O O . SER A 1 76 ? 7.275 8.532 -10.597 1.00 87.19 76 SER A O 1
ATOM 567 N N . HIS A 1 77 ? 7.653 6.382 -11.166 1.00 81.81 77 HIS A N 1
ATOM 568 C CA . HIS A 1 77 ? 9.103 6.341 -10.971 1.00 81.81 77 HIS A CA 1
ATOM 569 C C . HIS A 1 77 ? 9.750 5.946 -12.296 1.00 81.81 77 HIS A C 1
ATOM 571 O O . HIS A 1 77 ? 9.437 4.882 -12.814 1.00 81.81 77 HIS A O 1
ATOM 577 N N . ALA A 1 78 ? 10.596 6.797 -12.871 1.00 81.50 78 ALA A N 1
ATOM 578 C CA . ALA A 1 78 ? 11.356 6.437 -14.067 1.00 81.50 78 ALA A CA 1
ATOM 579 C C . ALA A 1 78 ? 12.585 5.628 -13.642 1.00 81.50 78 ALA A C 1
ATOM 581 O O . ALA A 1 78 ? 13.298 6.072 -12.744 1.00 81.50 78 ALA A O 1
ATOM 582 N N . MET A 1 79 ? 12.818 4.477 -14.277 1.00 70.56 79 MET A N 1
ATOM 583 C CA . MET A 1 79 ? 14.027 3.696 -14.028 1.00 70.56 79 MET A CA 1
ATOM 584 C C . MET A 1 79 ? 15.220 4.440 -14.626 1.00 70.56 79 MET A C 1
ATOM 586 O O . MET A 1 79 ? 15.188 4.830 -15.794 1.00 70.56 79 MET A O 1
ATOM 590 N N . GLN A 1 80 ? 16.260 4.658 -13.827 1.00 68.81 80 GLN A N 1
ATOM 591 C CA . GLN A 1 80 ? 17.572 5.068 -14.332 1.00 68.81 80 GLN A CA 1
ATOM 592 C C . GLN A 1 80 ? 18.404 3.817 -14.667 1.00 68.81 80 GLN A C 1
ATOM 594 O O . GLN A 1 80 ? 18.194 2.768 -14.060 1.00 68.81 80 GLN A O 1
ATOM 599 N N . ASP A 1 81 ? 19.339 3.921 -15.622 1.00 57.19 81 ASP A N 1
ATOM 600 C CA . ASP A 1 81 ? 20.092 2.801 -16.233 1.00 57.19 81 ASP A CA 1
ATOM 601 C C . ASP A 1 81 ? 20.847 1.868 -15.247 1.00 57.19 81 ASP A C 1
ATOM 603 O O . ASP A 1 81 ? 21.318 0.806 -15.649 1.00 57.19 81 ASP A O 1
ATOM 607 N N . GLU A 1 82 ? 20.950 2.219 -13.960 1.00 57.38 82 GLU A N 1
ATOM 608 C CA . GLU A 1 82 ? 21.641 1.441 -12.915 1.00 57.38 82 GLU A CA 1
ATOM 609 C C . GLU A 1 82 ? 20.718 0.912 -11.796 1.00 57.38 82 GLU A C 1
ATOM 611 O O . GLU A 1 82 ? 21.199 0.451 -10.758 1.00 57.38 82 GLU A O 1
ATOM 616 N N . GLU A 1 83 ? 19.392 0.957 -11.958 1.00 57.16 83 GLU A N 1
ATOM 617 C CA . GLU A 1 83 ? 18.482 0.444 -10.927 1.00 57.16 83 GLU A CA 1
ATOM 618 C C . GLU A 1 83 ? 18.259 -1.075 -11.050 1.00 57.16 83 GLU A C 1
ATOM 620 O O . GLU A 1 83 ? 17.965 -1.573 -12.139 1.00 57.16 83 GLU A O 1
ATOM 625 N N . PRO A 1 84 ? 18.376 -1.838 -9.943 1.00 52.91 84 PRO A N 1
ATOM 626 C CA . PRO A 1 84 ? 18.155 -3.278 -9.973 1.00 52.91 84 PRO A CA 1
ATOM 627 C C . PRO A 1 84 ? 16.715 -3.596 -10.388 1.00 52.91 84 PRO A C 1
ATOM 629 O O . PRO A 1 84 ? 15.783 -2.876 -10.016 1.00 52.91 84 PRO A O 1
ATOM 632 N N . GLU A 1 85 ? 16.535 -4.705 -11.115 1.00 52.78 85 GLU A N 1
ATOM 633 C CA . GLU A 1 85 ? 15.208 -5.229 -11.448 1.00 52.78 85 GLU A CA 1
ATOM 634 C C . GLU A 1 85 ? 14.324 -5.317 -10.195 1.00 52.78 85 GLU A C 1
ATOM 636 O O . GLU A 1 85 ? 14.769 -5.662 -9.090 1.00 52.78 85 GLU A O 1
ATOM 641 N N . PHE A 1 86 ? 13.045 -4.979 -10.366 1.00 49.81 86 PHE A N 1
ATOM 642 C CA . PHE A 1 86 ? 12.077 -5.075 -9.287 1.00 49.81 86 PHE A CA 1
ATOM 643 C C . PHE A 1 86 ? 11.907 -6.542 -8.886 1.00 49.81 86 PHE 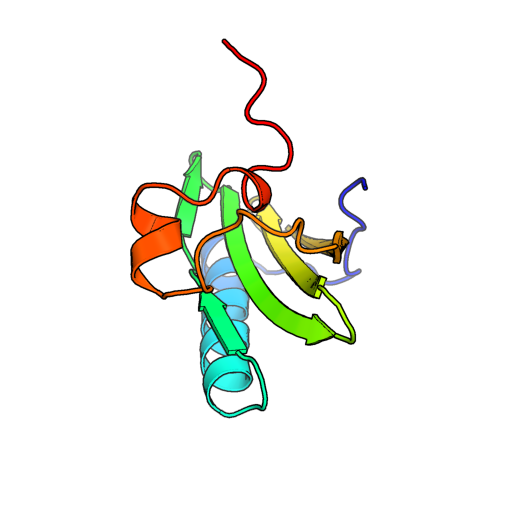A C 1
ATOM 645 O O . PHE A 1 86 ? 11.392 -7.346 -9.659 1.00 49.81 86 PHE A O 1
ATOM 652 N N . THR A 1 87 ? 12.286 -6.897 -7.659 1.00 52.88 87 THR A N 1
ATOM 653 C CA . THR A 1 87 ? 11.996 -8.218 -7.093 1.00 52.88 87 THR A CA 1
ATOM 654 C C . THR A 1 87 ? 11.277 -8.075 -5.759 1.00 52.88 87 THR A C 1
ATOM 656 O O . THR A 1 87 ? 11.430 -7.077 -5.054 1.00 52.88 87 THR A O 1
ATOM 659 N N . VAL A 1 88 ? 10.518 -9.106 -5.383 1.00 45.34 88 VAL A N 1
ATOM 660 C CA . VAL A 1 88 ? 9.842 -9.203 -4.077 1.00 45.34 88 VAL A CA 1
ATOM 661 C C 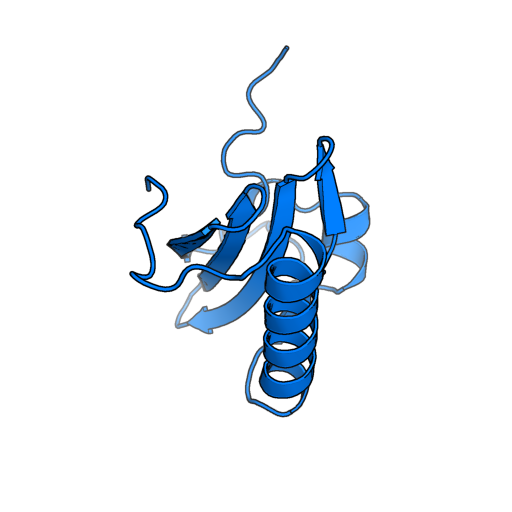. VAL A 1 88 ? 10.838 -9.052 -2.910 1.00 45.34 88 VAL A C 1
ATOM 663 O O . VAL A 1 88 ? 10.485 -8.537 -1.851 1.00 45.34 88 VAL A O 1
ATOM 666 N N . GLU A 1 89 ? 12.104 -9.437 -3.100 1.00 43.28 89 GLU A N 1
ATOM 667 C CA . GLU A 1 89 ? 13.169 -9.269 -2.103 1.00 43.28 89 GLU A CA 1
ATOM 668 C C . GLU A 1 89 ? 13.743 -7.843 -2.050 1.00 43.28 89 GLU A C 1
ATOM 670 O O . GLU A 1 89 ? 14.189 -7.404 -0.983 1.00 43.28 89 GLU A O 1
ATOM 675 N N . SER A 1 90 ? 13.679 -7.081 -3.151 1.00 50.91 90 SER A N 1
ATOM 676 C CA . SER A 1 90 ? 14.174 -5.699 -3.223 1.00 50.91 90 SER A CA 1
ATOM 677 C C . SER A 1 90 ? 13.476 -4.794 -2.201 1.00 50.91 90 SER A C 1
ATOM 679 O O . SER A 1 90 ? 14.082 -3.853 -1.694 1.00 50.91 90 SER A O 1
ATOM 681 N N . VAL A 1 91 ? 12.243 -5.098 -1.803 1.00 50.09 91 VAL A N 1
ATOM 682 C CA . VAL A 1 91 ? 11.474 -4.243 -0.890 1.00 50.09 91 VAL A CA 1
ATOM 683 C C . VAL A 1 91 ? 11.682 -4.576 0.583 1.00 50.09 91 VAL A C 1
ATOM 685 O O . VAL A 1 91 ? 11.718 -3.681 1.429 1.00 50.09 91 VAL A O 1
ATOM 688 N N . ALA A 1 92 ? 11.930 -5.846 0.898 1.00 46.34 92 ALA A N 1
ATOM 689 C CA . ALA A 1 92 ? 12.248 -6.252 2.261 1.00 46.34 92 ALA A CA 1
ATOM 690 C C . ALA A 1 92 ? 13.575 -5.647 2.755 1.00 46.34 92 ALA A C 1
ATOM 692 O O . ALA A 1 92 ? 13.784 -5.545 3.966 1.00 46.34 92 ALA A O 1
ATOM 693 N N . ARG A 1 93 ? 14.486 -5.256 1.847 1.00 46.44 93 ARG A N 1
ATOM 694 C CA . ARG A 1 93 ? 15.826 -4.796 2.239 1.00 46.44 93 ARG A CA 1
ATOM 695 C C . ARG A 1 93 ? 16.375 -3.550 1.546 1.00 46.44 93 ARG A C 1
ATOM 697 O O . ARG A 1 93 ? 17.216 -2.906 2.176 1.00 46.44 93 ARG A O 1
ATOM 704 N N . SER A 1 94 ? 16.011 -3.180 0.310 1.00 51.56 94 SER A N 1
ATOM 705 C CA . SER A 1 94 ? 16.943 -2.324 -0.458 1.00 51.56 94 SER A CA 1
ATOM 706 C C . SER A 1 94 ? 16.407 -1.426 -1.584 1.00 51.56 94 SER A C 1
ATOM 708 O O . SER A 1 94 ? 17.239 -0.768 -2.187 1.00 51.56 94 SER A O 1
ATOM 710 N N . ALA A 1 95 ? 15.105 -1.313 -1.870 1.00 55.59 95 ALA A N 1
ATOM 711 C CA . ALA A 1 95 ? 14.585 -0.438 -2.936 1.00 55.59 95 ALA A CA 1
ATOM 712 C C . ALA A 1 95 ? 14.325 0.997 -2.417 1.00 55.59 95 ALA A C 1
ATOM 714 O O . ALA A 1 95 ? 13.286 1.245 -1.794 1.00 55.59 95 ALA A O 1
ATOM 715 N N . PRO A 1 96 ? 15.233 1.973 -2.636 1.00 57.09 96 PRO A N 1
ATOM 716 C CA . PRO A 1 96 ? 15.142 3.291 -2.008 1.00 57.09 96 PRO A CA 1
ATOM 717 C C . PRO A 1 96 ? 14.003 4.132 -2.594 1.00 57.09 96 PRO A C 1
ATOM 719 O O . PRO A 1 96 ? 13.423 4.952 -1.898 1.00 57.09 96 PRO A O 1
ATOM 722 N N . TRP A 1 97 ? 13.620 3.885 -3.846 1.00 55.59 97 TRP A N 1
ATOM 723 C CA . TRP A 1 97 ? 12.565 4.614 -4.551 1.00 55.59 97 TRP A CA 1
ATOM 724 C C . TRP A 1 97 ? 11.135 4.255 -4.105 1.00 55.59 97 TRP A C 1
ATOM 726 O O . TRP A 1 97 ? 10.208 5.034 -4.337 1.00 55.59 97 TRP A O 1
ATOM 736 N N . LEU A 1 98 ? 10.934 3.118 -3.421 1.00 55.19 98 LEU A N 1
ATOM 737 C CA . LEU A 1 98 ? 9.672 2.824 -2.720 1.00 55.19 98 LEU A CA 1
ATOM 738 C C . LEU A 1 98 ? 9.531 3.674 -1.454 1.00 55.19 98 LEU A C 1
ATOM 740 O O . LEU A 1 98 ? 8.427 4.046 -1.059 1.00 55.19 98 LEU A O 1
ATOM 744 N N . LYS A 1 99 ? 10.658 4.049 -0.843 1.00 56.88 99 LYS A N 1
ATOM 745 C CA . LYS A 1 99 ? 10.716 4.996 0.267 1.00 56.88 99 LYS A CA 1
ATOM 746 C C . LYS A 1 99 ? 10.792 6.407 -0.307 1.00 56.88 99 LYS A C 1
ATOM 748 O O . LYS A 1 99 ? 11.855 7.011 -0.357 1.00 56.88 99 LYS A O 1
ATOM 753 N N . LYS A 1 100 ? 9.656 6.971 -0.724 1.00 51.34 100 LYS A N 1
ATOM 754 C CA . LYS A 1 100 ? 9.640 8.355 -1.234 1.00 51.34 100 LYS A CA 1
ATOM 755 C C . LYS A 1 100 ? 10.084 9.419 -0.206 1.00 51.34 100 LYS A C 1
ATOM 757 O O . LYS A 1 100 ? 10.328 10.546 -0.603 1.00 51.34 100 LYS A O 1
ATOM 762 N N . ASP A 1 101 ? 10.294 9.056 1.058 1.00 43.34 101 ASP A N 1
ATOM 763 C CA . ASP A 1 101 ? 11.033 9.867 2.027 1.00 43.34 101 ASP A CA 1
ATOM 764 C C . ASP A 1 101 ? 11.892 8.945 2.904 1.00 43.34 101 ASP A C 1
ATOM 766 O O . ASP A 1 101 ? 11.509 8.517 3.990 1.00 43.34 101 ASP A O 1
ATOM 770 N N . GLY A 1 102 ? 13.056 8.582 2.371 1.00 41.00 102 GLY A N 1
ATOM 771 C CA . GLY A 1 102 ? 14.216 8.140 3.142 1.00 41.00 102 GLY A CA 1
ATOM 772 C C . GLY A 1 102 ? 15.149 9.303 3.499 1.00 41.00 102 GLY A C 1
ATOM 773 O O . GLY A 1 102 ? 16.354 9.089 3.538 1.00 41.00 102 GLY A O 1
ATOM 774 N N . ALA A 1 103 ? 14.613 10.510 3.707 1.00 34.41 103 ALA A N 1
ATOM 775 C CA . ALA A 1 103 ? 15.286 11.576 4.449 1.00 34.41 103 ALA A CA 1
ATOM 776 C C . ALA A 1 103 ? 14.814 11.443 5.907 1.00 34.41 103 ALA A C 1
ATOM 778 O O . ALA A 1 103 ? 13.661 11.717 6.216 1.00 34.41 103 ALA A O 1
ATOM 779 N N . GLU A 1 104 ? 15.535 10.648 6.693 1.00 35.56 104 GLU A N 1
ATOM 780 C CA . GLU A 1 104 ? 16.425 11.150 7.748 1.00 35.56 104 GLU A CA 1
ATOM 781 C C . GLU A 1 104 ? 15.659 11.579 9.010 1.00 35.56 104 GLU A C 1
ATOM 783 O O . GLU A 1 104 ? 14.999 12.606 9.011 1.00 35.56 104 GLU A O 1
ATOM 788 N N . GLN A 1 105 ? 15.844 10.769 10.062 1.00 35.72 105 GLN A N 1
ATOM 789 C CA . GLN A 1 105 ? 15.937 11.145 11.485 1.00 35.72 105 GLN A CA 1
ATOM 790 C C . GLN A 1 105 ? 14.752 11.863 12.150 1.00 35.72 105 GLN A C 1
ATOM 792 O O . GLN A 1 105 ? 14.508 13.058 11.891 1.00 35.72 105 GLN A O 1
#

Sequence (105 aa):
MPFEASGESFADSAACRARLVTMVAAARGEAFDAVEGPYEVAAGDVRIHMVRAEGAGHRITEQRCLAEKLSGRSWSHAMQDEEPEFTVESVARSAPWLKKDGAEQ

Nearest PDB structures (foldseek):
  5fdh-assembly1_B  TM=3.869E-01  e=1.280E+00  Serratia marcescens
  2vu4-assembly1_A  TM=4.070E-01  e=1.081E+00  Spinacia oleracea
  4n9f-assembly11_k  TM=4.248E-01  e=5.239E+00  Homo sapiens

Foldseek 3Di:
DDWDFPPDFAPWLVRVQVVLVVVQVVLVVDQFPDKDDQDAPDVSWTKIWTWHDDDQWIKIKMWIGRIRTIIIDIDIDGDDPPDDPDDPVCVVPNDCVVVVDPDDD

pLDDT: mean 78.24, std 17.44, range [34.41, 95.56]

Secondary structure (DSSP, 8-state):
-PPEEEEEE-SSHHHHHHHHHHHHHHHHTSS-SEEEEEEEEETTEEEEEEEEEETTEEEEEEEEEETTEEEEEEEEEEPPTTPPP--HHHHHHT-GGG-TT----